Protein AF-A0A537I8I5-F1 (afdb_monomer_lite)

Sequence (96 aa):
MGSCGGFHLIDSILHKSTDAHIIASKQIGKTAINKPFFLLLTEKLRNGNGIDWIPFWQEFKSKAAVEGFEDYIPPYKNLGAIFIKAYKKTMGDEDD

Secondary structure (DSSP, 8-state):
--TTTGGGHHHHHHHH-TT----EESSPPPHHHHHHHHHHHHHHHHTT----HHHHHHHHHHHT-STTGGGEE-GGG-HHHHHHHHHHHHHT----

pLDDT: mean 90.01, std 10.15, range [36.72, 97.19]

Foldseek 3Di:
DEQPCVLVCLVVVCVVPVPDWDKYFNHDDDPLLVVLLVVLVVVCVVVVHDDDQPVSLVVSCVSSVDPRSVRMAGSVRPVSNVVVSVVCVVVVPPDD

Structure (mmCIF, N/CA/C/O backbone):
data_AF-A0A537I8I5-F1
#
_entry.id   AF-A0A537I8I5-F1
#
loop_
_atom_site.group_PDB
_atom_site.id
_atom_site.type_symbol
_atom_site.label_atom_id
_atom_site.label_alt_id
_atom_site.label_comp_id
_atom_site.label_asym_id
_atom_site.label_entity_id
_atom_site.label_seq_id
_atom_site.pdbx_PDB_ins_code
_atom_site.Cartn_x
_atom_site.Cartn_y
_atom_site.Cartn_z
_atom_site.occupancy
_atom_site.B_iso_or_equiv
_atom_site.auth_seq_id
_atom_site.auth_comp_id
_atom_site.auth_asym_id
_atom_site.auth_atom_id
_atom_site.pdbx_PDB_model_num
ATOM 1 N N . MET A 1 1 ? 6.075 -1.172 5.884 1.00 78.19 1 MET A N 1
ATOM 2 C CA . MET A 1 1 ? 6.623 -1.826 7.095 1.00 78.19 1 MET A CA 1
ATOM 3 C C . MET A 1 1 ? 7.738 -2.778 6.680 1.00 78.19 1 MET A C 1
ATOM 5 O O . MET A 1 1 ? 7.538 -3.513 5.721 1.00 78.19 1 MET A O 1
ATOM 9 N N . GLY A 1 2 ? 8.903 -2.710 7.332 1.00 74.12 2 GLY A N 1
ATOM 10 C CA . GLY A 1 2 ? 10.074 -3.528 6.984 1.00 74.12 2 GLY A CA 1
ATOM 11 C C . GLY A 1 2 ? 10.066 -4.928 7.608 1.00 74.12 2 GLY A C 1
ATOM 12 O O . GLY A 1 2 ? 9.305 -5.198 8.536 1.00 74.12 2 GLY A O 1
ATOM 13 N N . SER A 1 3 ? 10.942 -5.794 7.101 1.00 71.75 3 SER A N 1
ATOM 14 C CA . SER A 1 3 ? 11.020 -7.226 7.420 1.00 71.75 3 SER A CA 1
ATOM 15 C C . SER A 1 3 ? 11.452 -7.561 8.849 1.00 71.75 3 SER A C 1
ATOM 17 O O . SER A 1 3 ? 10.948 -8.517 9.435 1.00 71.75 3 SER A O 1
ATOM 19 N N . CYS A 1 4 ? 12.370 -6.791 9.437 1.00 75.06 4 CYS A N 1
ATOM 20 C CA . CYS A 1 4 ? 12.905 -7.066 10.773 1.00 75.06 4 CYS A CA 1
ATOM 21 C C . CYS A 1 4 ? 11.954 -6.546 11.858 1.00 75.06 4 CYS A C 1
ATOM 23 O O . CYS A 1 4 ? 12.007 -5.376 12.226 1.00 75.06 4 CYS A O 1
ATOM 25 N N . GLY A 1 5 ? 11.061 -7.408 12.350 1.00 74.12 5 GLY A N 1
ATOM 26 C CA . GLY A 1 5 ? 10.210 -7.110 13.509 1.00 74.12 5 GLY A CA 1
ATOM 27 C C . GLY A 1 5 ? 9.073 -6.119 13.246 1.00 74.12 5 GLY A C 1
ATOM 28 O O . GLY A 1 5 ? 8.402 -5.700 14.184 1.00 74.12 5 GLY A O 1
ATOM 29 N N . GLY A 1 6 ? 8.808 -5.766 11.985 1.00 79.31 6 GLY A N 1
ATOM 30 C CA . GLY A 1 6 ? 7.766 -4.799 11.639 1.00 79.31 6 GLY A CA 1
ATOM 31 C C . GLY A 1 6 ? 6.373 -5.179 12.151 1.00 79.31 6 GLY A C 1
ATOM 32 O O . GLY A 1 6 ? 5.579 -4.294 12.456 1.00 79.31 6 GLY A O 1
ATOM 33 N N . PHE A 1 7 ? 6.091 -6.476 12.317 1.00 82.38 7 PHE A N 1
ATOM 34 C CA . PHE A 1 7 ? 4.810 -6.959 12.835 1.00 82.38 7 PHE A CA 1
ATOM 35 C C . PHE A 1 7 ? 4.517 -6.491 14.271 1.00 82.38 7 PHE A C 1
ATOM 37 O O . PHE A 1 7 ? 3.353 -6.274 14.597 1.00 82.38 7 PHE A O 1
ATOM 44 N N . HIS A 1 8 ? 5.541 -6.254 15.103 1.00 87.19 8 HIS A N 1
ATOM 45 C CA . HIS A 1 8 ? 5.363 -5.695 16.450 1.00 87.19 8 HIS A CA 1
ATOM 46 C C . HIS A 1 8 ? 4.771 -4.280 16.423 1.00 87.19 8 HIS A C 1
ATOM 48 O O . HIS A 1 8 ? 4.154 -3.852 17.391 1.00 87.19 8 HIS A O 1
ATOM 54 N N . LEU A 1 9 ? 4.924 -3.562 15.307 1.00 90.75 9 LEU A N 1
ATOM 55 C CA . LEU A 1 9 ? 4.408 -2.205 15.142 1.00 90.75 9 LEU A CA 1
ATOM 56 C C . LEU A 1 9 ? 2.937 -2.175 14.717 1.00 90.75 9 LEU A C 1
ATOM 58 O O . LEU A 1 9 ? 2.362 -1.091 14.684 1.00 90.75 9 LEU A O 1
ATOM 62 N N . ILE A 1 10 ? 2.325 -3.314 14.358 1.00 92.19 10 ILE A N 1
ATOM 63 C CA . ILE A 1 10 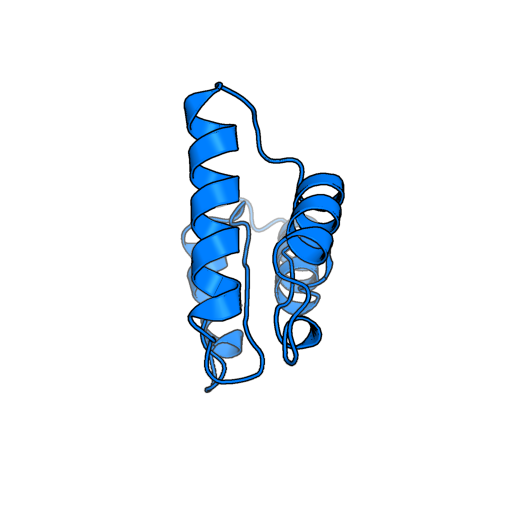? 0.945 -3.340 13.847 1.00 92.19 10 ILE A CA 1
ATOM 64 C C . ILE A 1 10 ? -0.013 -2.730 14.868 1.00 92.19 10 ILE A C 1
ATOM 66 O O . ILE A 1 10 ? -0.790 -1.855 14.499 1.00 92.19 10 ILE A O 1
ATOM 70 N N . ASP A 1 11 ? 0.060 -3.143 16.134 1.00 91.12 11 ASP A N 1
ATOM 71 C CA . ASP A 1 11 ? -0.843 -2.622 17.160 1.00 91.12 11 ASP A CA 1
ATOM 72 C C . ASP A 1 11 ? -0.650 -1.114 17.382 1.00 91.12 11 ASP A C 1
ATOM 74 O O . ASP A 1 11 ? -1.616 -0.359 17.327 1.00 91.12 11 ASP A O 1
ATOM 78 N N . SER A 1 12 ? 0.598 -0.645 17.494 1.00 92.25 12 SER A N 1
ATOM 79 C CA . SER A 1 12 ? 0.888 0.785 17.659 1.00 92.25 12 SER A CA 1
ATOM 80 C C . SER A 1 12 ? 0.475 1.633 16.451 1.00 92.25 12 SER A C 1
ATOM 82 O O . SER A 1 12 ? 0.101 2.792 16.615 1.00 92.25 12 SER A O 1
ATOM 84 N N . ILE A 1 13 ? 0.548 1.085 15.232 1.00 93.12 13 ILE A N 1
ATOM 85 C CA . ILE A 1 13 ? 0.030 1.743 14.024 1.00 93.12 13 ILE A CA 1
ATOM 86 C C . ILE A 1 13 ? -1.493 1.832 14.104 1.00 93.12 13 ILE A C 1
ATOM 88 O O . ILE A 1 13 ? -2.043 2.907 13.887 1.00 93.12 13 ILE A O 1
ATOM 92 N N . LEU A 1 14 ? -2.161 0.728 14.442 1.00 93.31 14 LEU A N 1
ATOM 93 C CA . LEU A 1 14 ? -3.620 0.663 14.511 1.00 93.31 14 LEU A CA 1
ATOM 94 C C . LEU A 1 14 ? -4.207 1.470 15.669 1.00 93.31 14 LEU A C 1
ATOM 96 O O . LEU A 1 14 ? -5.341 1.911 15.570 1.00 93.31 14 LEU A O 1
ATOM 100 N N . HIS A 1 15 ? -3.441 1.700 16.732 1.00 91.69 15 HIS A N 1
ATOM 101 C CA . HIS A 1 15 ? -3.813 2.630 17.793 1.00 91.69 15 HIS A CA 1
ATOM 102 C C . HIS A 1 15 ? -3.749 4.097 17.335 1.00 91.69 15 HIS A C 1
ATOM 104 O O . HIS A 1 15 ? -4.508 4.924 17.814 1.00 91.69 15 HIS A O 1
ATOM 110 N N . LYS A 1 16 ? -2.867 4.438 16.382 1.00 93.44 16 LYS A N 1
ATOM 111 C CA . LYS A 1 16 ? -2.779 5.799 15.816 1.00 93.44 16 LYS A CA 1
ATOM 112 C C . LYS A 1 16 ? -3.737 6.039 14.649 1.00 93.44 16 LYS A C 1
ATOM 114 O O . LYS A 1 16 ? -4.118 7.175 14.398 1.00 93.44 16 LYS A O 1
ATOM 119 N N . SER A 1 17 ? -4.046 4.997 13.885 1.00 94.81 17 SER A N 1
ATOM 120 C CA . SER A 1 17 ? -4.979 5.025 12.756 1.00 94.81 17 SER A CA 1
ATOM 121 C C . SER A 1 17 ? -5.640 3.656 12.660 1.00 94.81 17 SER A C 1
ATOM 123 O O . SER A 1 17 ? -5.078 2.692 12.130 1.00 94.81 17 SER A O 1
ATOM 125 N N . THR A 1 18 ? -6.849 3.574 13.207 1.00 92.31 18 THR A N 1
ATOM 126 C CA . THR A 1 18 ? -7.670 2.356 13.261 1.00 92.31 18 THR A CA 1
ATOM 127 C C . THR A 1 18 ? -8.005 1.833 11.860 1.00 92.31 18 THR A C 1
ATOM 129 O O . THR A 1 18 ? -8.082 0.623 11.615 1.00 92.31 18 THR A O 1
ATOM 132 N N . ASP A 1 19 ? -8.101 2.733 10.886 1.00 91.25 19 ASP A N 1
ATOM 133 C CA . ASP A 1 19 ? -8.371 2.451 9.482 1.00 91.25 19 ASP A CA 1
ATOM 134 C C . ASP A 1 19 ? -7.111 2.188 8.635 1.00 91.25 19 ASP A C 1
ATOM 136 O O . ASP A 1 19 ? -7.242 1.772 7.483 1.00 91.25 19 ASP A O 1
ATOM 140 N N . ALA A 1 20 ? -5.898 2.266 9.199 1.00 95.19 20 ALA A N 1
ATOM 141 C CA . ALA A 1 20 ? -4.643 2.172 8.449 1.00 95.19 20 ALA A CA 1
ATOM 142 C C . ALA A 1 20 ? -4.578 0.974 7.484 1.00 95.19 20 ALA A C 1
ATOM 144 O O . ALA A 1 20 ? -4.842 -0.181 7.842 1.00 95.19 20 ALA A O 1
ATOM 145 N N . HIS A 1 21 ? -4.152 1.235 6.250 1.00 94.94 21 HIS A N 1
ATOM 146 C CA . HIS A 1 21 ? -3.859 0.209 5.253 1.00 94.94 21 HIS A CA 1
ATOM 147 C C . HIS A 1 21 ? -2.365 -0.138 5.289 1.00 94.94 21 HIS A C 1
ATOM 149 O O . HIS A 1 21 ? -1.518 0.663 4.899 1.00 94.94 21 HIS A O 1
ATOM 155 N N . ILE A 1 22 ? -2.026 -1.337 5.773 1.00 95.00 22 ILE A N 1
ATOM 156 C CA . ILE A 1 22 ? -0.635 -1.713 6.061 1.00 95.00 22 ILE A CA 1
ATOM 157 C C . ILE A 1 22 ? -0.066 -2.618 4.966 1.00 95.00 22 ILE A C 1
ATOM 159 O O . ILE A 1 22 ? -0.478 -3.769 4.826 1.00 95.00 22 ILE A O 1
ATOM 163 N N . ILE A 1 23 ? 0.957 -2.119 4.269 1.00 94.69 23 ILE A N 1
ATOM 164 C CA . ILE A 1 23 ? 1.805 -2.897 3.357 1.00 94.69 23 ILE A CA 1
ATOM 165 C C . ILE A 1 23 ? 3.111 -3.280 4.059 1.00 94.69 23 ILE A C 1
ATOM 167 O O . ILE A 1 23 ? 3.786 -2.435 4.667 1.00 94.69 23 ILE A O 1
ATOM 171 N N . ALA A 1 24 ? 3.491 -4.551 3.944 1.00 93.00 24 ALA A N 1
ATOM 172 C CA . ALA A 1 24 ? 4.709 -5.094 4.543 1.00 93.00 24 ALA A CA 1
ATOM 173 C C . ALA A 1 24 ? 5.584 -5.816 3.511 1.00 93.00 24 ALA A C 1
ATOM 175 O O . ALA A 1 24 ? 5.069 -6.319 2.516 1.00 93.00 24 ALA A O 1
ATOM 176 N N . SER A 1 25 ? 6.893 -5.890 3.761 1.00 92.19 25 SER A N 1
ATOM 177 C CA . SER A 1 25 ? 7.810 -6.781 3.041 1.00 92.19 25 SER A CA 1
ATOM 178 C C . SER A 1 25 ? 8.407 -7.811 4.002 1.00 92.19 25 SER A C 1
ATOM 180 O O . SER A 1 25 ? 8.801 -7.467 5.114 1.00 92.19 25 SER A O 1
ATOM 182 N N . LYS A 1 26 ? 8.480 -9.080 3.587 1.00 89.44 26 LYS A N 1
ATOM 183 C CA . LYS A 1 26 ? 9.105 -10.168 4.366 1.00 89.44 26 LYS A CA 1
ATOM 184 C C . LYS A 1 26 ? 10.628 -10.108 4.350 1.00 89.44 26 LYS A C 1
ATOM 186 O O . LYS A 1 26 ? 11.264 -10.557 5.295 1.00 89.44 26 LYS A O 1
ATOM 191 N N . GLN A 1 27 ? 11.201 -9.549 3.288 1.00 88.19 27 GLN A N 1
ATOM 192 C CA . GLN A 1 27 ? 12.638 -9.345 3.117 1.00 88.19 27 GLN A CA 1
ATOM 193 C C . GLN A 1 27 ? 12.959 -7.860 2.903 1.00 88.19 27 GLN A C 1
ATOM 195 O O . GLN A 1 27 ? 12.071 -6.997 2.946 1.00 88.19 27 GLN A O 1
ATOM 200 N N . ILE A 1 28 ? 14.241 -7.565 2.673 1.00 89.44 28 ILE A N 1
ATOM 201 C CA . ILE A 1 28 ? 14.710 -6.237 2.271 1.00 89.44 28 ILE A CA 1
ATOM 202 C C . ILE A 1 28 ? 13.951 -5.818 1.009 1.00 89.44 28 ILE A C 1
ATOM 204 O O . ILE A 1 28 ? 13.930 -6.536 0.009 1.00 89.44 28 ILE A O 1
ATOM 208 N N . GLY A 1 29 ? 13.316 -4.647 1.064 1.00 89.94 29 GLY A N 1
ATOM 209 C CA . GLY A 1 29 ? 12.586 -4.110 -0.077 1.00 89.94 29 GLY A CA 1
ATOM 210 C C . GLY A 1 29 ? 13.514 -3.882 -1.272 1.00 89.94 29 GLY A C 1
ATOM 211 O O . GLY A 1 29 ? 14.617 -3.359 -1.122 1.00 89.94 29 GLY A O 1
ATOM 212 N N . LYS A 1 30 ? 13.059 -4.247 -2.471 1.00 92.75 30 LYS A N 1
ATOM 213 C CA . LYS A 1 30 ? 13.840 -4.106 -3.705 1.00 92.75 30 LYS A CA 1
ATOM 214 C C . LYS A 1 30 ? 13.425 -2.841 -4.445 1.00 92.75 30 LYS A C 1
ATOM 216 O O . LYS A 1 30 ? 12.238 -2.621 -4.681 1.00 92.75 30 LYS A O 1
ATOM 221 N N . THR A 1 31 ? 14.389 -2.043 -4.906 1.00 93.88 31 THR A N 1
ATOM 222 C CA . THR A 1 31 ? 14.119 -0.842 -5.723 1.00 93.88 31 THR A CA 1
ATOM 223 C C . THR A 1 31 ? 13.292 -1.166 -6.967 1.00 93.88 31 THR A C 1
ATOM 225 O O . THR A 1 31 ? 12.372 -0.421 -7.299 1.00 93.88 31 THR A O 1
ATOM 228 N N . ALA A 1 32 ? 13.562 -2.309 -7.606 1.00 93.81 32 ALA A N 1
ATOM 229 C CA . ALA A 1 32 ? 12.820 -2.797 -8.769 1.00 93.81 32 ALA A CA 1
ATOM 230 C C . ALA A 1 32 ? 11.332 -3.089 -8.486 1.00 93.81 32 ALA A C 1
ATOM 232 O O . ALA A 1 32 ? 10.548 -3.144 -9.423 1.00 93.81 32 ALA A O 1
ATOM 233 N N . ILE A 1 33 ? 10.937 -3.232 -7.215 1.00 95.25 33 ILE A N 1
ATOM 234 C CA . ILE A 1 33 ? 9.548 -3.445 -6.783 1.00 95.25 33 ILE A CA 1
ATOM 235 C C . ILE A 1 33 ? 8.962 -2.147 -6.201 1.00 95.25 33 ILE A C 1
ATOM 237 O O . ILE A 1 33 ? 7.865 -1.731 -6.569 1.00 95.25 33 ILE A O 1
ATOM 241 N N . ASN A 1 34 ? 9.716 -1.440 -5.355 1.00 94.44 34 ASN A N 1
ATOM 242 C CA . ASN A 1 34 ? 9.271 -0.190 -4.732 1.00 94.44 34 ASN A CA 1
ATOM 243 C C . ASN A 1 34 ? 9.026 0.927 -5.757 1.00 94.44 34 ASN A C 1
ATOM 245 O O . ASN A 1 34 ? 8.052 1.665 -5.645 1.00 94.44 34 ASN A O 1
ATOM 249 N N . LYS A 1 35 ? 9.888 1.062 -6.774 1.00 95.44 35 LYS A N 1
ATOM 250 C CA . LYS A 1 35 ? 9.739 2.100 -7.802 1.00 95.44 35 LYS A CA 1
ATOM 251 C C . LYS A 1 35 ? 8.423 1.962 -8.588 1.00 95.44 35 LYS A C 1
ATOM 253 O O . LYS A 1 35 ? 7.675 2.938 -8.613 1.00 95.44 35 LYS A O 1
ATOM 258 N N . PRO A 1 36 ? 8.089 0.806 -9.201 1.00 95.56 36 PRO A N 1
ATOM 259 C CA . PRO A 1 36 ? 6.807 0.654 -9.890 1.00 95.56 36 PRO A CA 1
ATOM 260 C C . PRO A 1 36 ? 5.602 0.762 -8.949 1.00 95.56 36 PRO A C 1
ATOM 262 O O . PRO A 1 36 ? 4.574 1.282 -9.375 1.00 95.56 36 PRO A O 1
ATOM 265 N N . PHE A 1 37 ? 5.728 0.351 -7.679 1.00 96.50 37 PHE A N 1
ATOM 266 C CA . PHE A 1 37 ? 4.678 0.557 -6.677 1.00 96.50 37 PHE A CA 1
ATOM 267 C C . PHE A 1 37 ? 4.344 2.042 -6.510 1.00 96.50 37 PHE A C 1
ATOM 269 O O . PHE A 1 37 ? 3.189 2.438 -6.667 1.00 96.50 37 PHE A O 1
ATOM 276 N N . PHE A 1 38 ? 5.356 2.870 -6.222 1.00 96.25 38 PHE A N 1
ATOM 277 C CA . PHE A 1 38 ? 5.143 4.297 -5.991 1.00 96.25 38 PHE A CA 1
ATOM 278 C C . PHE A 1 38 ? 4.670 5.011 -7.249 1.00 96.25 38 PHE A C 1
ATOM 280 O O . PHE A 1 38 ? 3.741 5.798 -7.147 1.00 96.25 38 PHE A O 1
ATOM 287 N N . LEU A 1 39 ? 5.225 4.687 -8.422 1.00 96.38 39 LEU A N 1
ATOM 288 C CA . LEU A 1 39 ? 4.756 5.249 -9.690 1.00 96.38 39 LEU A CA 1
ATOM 289 C C . LEU A 1 39 ? 3.271 4.947 -9.928 1.00 96.38 39 LEU A C 1
ATOM 291 O O . LEU A 1 39 ? 2.511 5.843 -10.284 1.00 96.38 39 LEU A O 1
ATOM 295 N N . LEU A 1 40 ? 2.840 3.702 -9.700 1.00 96.38 40 LEU A N 1
ATOM 296 C CA . LEU A 1 40 ? 1.436 3.328 -9.848 1.00 96.38 40 LEU A CA 1
ATOM 297 C C . LEU A 1 40 ? 0.548 4.062 -8.836 1.00 96.38 40 LEU A C 1
ATOM 299 O O . LEU A 1 40 ? -0.491 4.598 -9.214 1.00 96.38 40 LEU A O 1
ATOM 303 N N . LEU A 1 41 ? 0.965 4.113 -7.568 1.00 96.81 41 LEU A N 1
ATOM 304 C CA . LEU A 1 41 ? 0.241 4.810 -6.507 1.00 96.81 41 LEU A CA 1
ATOM 305 C C . LEU A 1 41 ? 0.074 6.298 -6.824 1.00 96.81 41 LEU A C 1
ATOM 307 O O . LEU A 1 41 ? -1.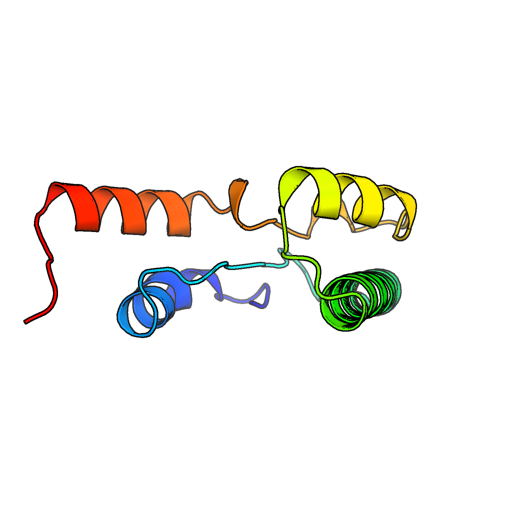045 6.806 -6.797 1.00 96.81 41 LEU A O 1
ATOM 311 N N . THR A 1 42 ? 1.160 6.987 -7.177 1.00 96.25 42 THR A N 1
ATOM 312 C CA . THR A 1 42 ? 1.119 8.417 -7.494 1.00 96.25 42 THR A CA 1
ATOM 313 C C . THR A 1 42 ? 0.281 8.701 -8.731 1.00 96.25 42 THR A C 1
ATOM 315 O O . THR A 1 42 ? -0.445 9.685 -8.738 1.00 96.25 42 THR A O 1
ATOM 318 N N . GLU A 1 43 ? 0.303 7.833 -9.747 1.00 95.81 43 GLU A N 1
ATOM 319 C CA . GLU A 1 43 ? -0.542 7.998 -10.935 1.00 95.81 43 GLU A CA 1
ATOM 320 C C . GLU A 1 43 ? -2.034 7.833 -10.623 1.00 95.81 43 GLU A C 1
ATOM 322 O O . GLU A 1 43 ? -2.856 8.605 -11.118 1.00 95.81 43 GLU A O 1
ATOM 327 N N . LYS A 1 44 ? -2.417 6.866 -9.778 1.00 95.06 44 LYS A N 1
ATOM 328 C CA . LYS A 1 44 ? -3.821 6.716 -9.352 1.00 95.06 44 LYS A CA 1
ATOM 329 C C . LYS A 1 44 ? -4.286 7.949 -8.572 1.00 95.06 44 LYS A C 1
ATOM 331 O O . LYS A 1 44 ? -5.328 8.504 -8.912 1.00 95.06 44 LYS A O 1
ATOM 336 N N . LEU A 1 45 ? -3.474 8.420 -7.621 1.00 94.44 45 LEU A N 1
ATOM 337 C CA . LEU A 1 45 ? -3.767 9.619 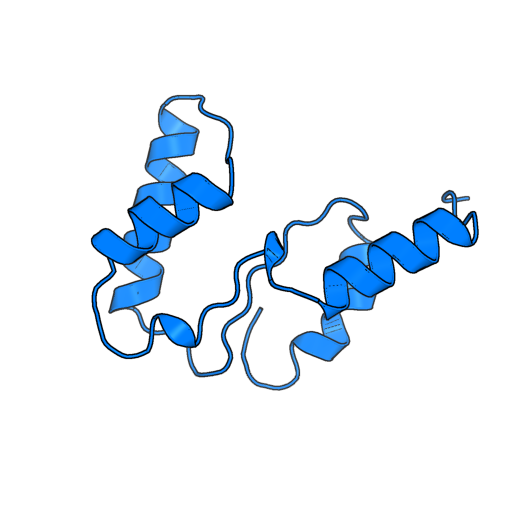-6.828 1.00 94.44 45 LEU A CA 1
ATOM 338 C C . LEU A 1 45 ? -3.844 10.886 -7.694 1.00 94.44 45 LEU A C 1
ATOM 340 O O . LEU A 1 45 ? -4.776 11.670 -7.545 1.00 94.44 45 LEU A O 1
ATOM 344 N N . ARG A 1 46 ? -2.913 11.068 -8.642 1.00 96.25 46 ARG A N 1
ATOM 345 C CA . ARG A 1 46 ? -2.878 12.218 -9.564 1.00 96.25 46 ARG A CA 1
ATOM 346 C C . ARG A 1 46 ? -4.143 12.316 -10.417 1.00 96.25 46 ARG A C 1
ATOM 348 O O . ARG A 1 46 ? -4.588 13.416 -10.723 1.00 96.25 46 ARG A O 1
ATOM 355 N N . ASN A 1 47 ? -4.720 11.178 -10.792 1.00 95.75 47 ASN A N 1
ATOM 356 C CA . ASN A 1 47 ? -5.956 11.116 -11.572 1.00 95.75 47 ASN A CA 1
ATOM 357 C C . ASN A 1 47 ? -7.228 11.237 -10.704 1.00 95.75 47 ASN A C 1
ATOM 359 O O . ASN A 1 47 ? -8.324 11.067 -11.228 1.00 95.75 47 ASN A O 1
ATOM 363 N N . GLY A 1 48 ? -7.102 11.503 -9.396 1.00 92.12 48 GLY A N 1
ATOM 364 C CA . GLY A 1 48 ? -8.237 11.615 -8.473 1.00 92.12 48 GLY A CA 1
ATOM 365 C C . GLY A 1 48 ? -8.902 10.280 -8.135 1.00 92.12 48 GLY A C 1
ATOM 366 O O . GLY A 1 48 ? -9.996 10.264 -7.576 1.00 92.12 48 GLY A O 1
ATOM 367 N N . ASN A 1 49 ? -8.263 9.154 -8.465 1.00 87.94 49 ASN A N 1
ATOM 368 C CA . ASN A 1 49 ? -8.813 7.837 -8.179 1.00 87.94 49 ASN A CA 1
ATOM 369 C C . ASN A 1 49 ? -8.513 7.441 -6.731 1.00 87.94 49 ASN A C 1
ATOM 371 O O . ASN A 1 49 ? -7.384 7.580 -6.252 1.00 87.94 49 ASN A O 1
ATOM 375 N N . GLY A 1 50 ? -9.508 6.857 -6.063 1.00 90.69 50 GLY A N 1
ATOM 376 C CA . GLY A 1 50 ? -9.274 6.093 -4.842 1.00 90.69 50 GLY A CA 1
ATOM 377 C C . GLY A 1 50 ? -8.412 4.852 -5.103 1.00 90.69 50 GLY A C 1
ATOM 378 O O . GLY A 1 50 ? -8.205 4.436 -6.248 1.00 90.69 50 GLY A O 1
ATOM 379 N N . ILE A 1 51 ? -7.915 4.238 -4.028 1.00 94.62 51 ILE A N 1
ATOM 380 C CA . ILE A 1 51 ? -7.134 3.001 -4.107 1.00 94.62 51 ILE A CA 1
ATOM 381 C C . ILE A 1 51 ? -8.010 1.815 -3.714 1.00 94.62 51 ILE A C 1
ATOM 383 O O . ILE A 1 51 ? -8.268 1.590 -2.533 1.00 94.62 51 ILE A O 1
ATOM 387 N N . ASP A 1 52 ? -8.414 1.028 -4.710 1.00 95.50 52 ASP A N 1
ATOM 388 C CA . ASP A 1 52 ? -8.897 -0.333 -4.490 1.00 95.50 52 ASP A CA 1
ATOM 389 C C . ASP A 1 52 ? -7.707 -1.300 -4.555 1.00 95.50 52 ASP A C 1
ATOM 391 O O . ASP A 1 52 ? -7.074 -1.481 -5.601 1.00 95.50 52 ASP A O 1
ATOM 395 N N . TRP A 1 53 ? -7.367 -1.893 -3.410 1.00 96.69 53 TRP A N 1
ATOM 396 C CA . TRP A 1 53 ? -6.139 -2.665 -3.251 1.00 96.69 53 TRP A CA 1
ATOM 397 C C . TRP A 1 53 ? -6.088 -3.931 -4.095 1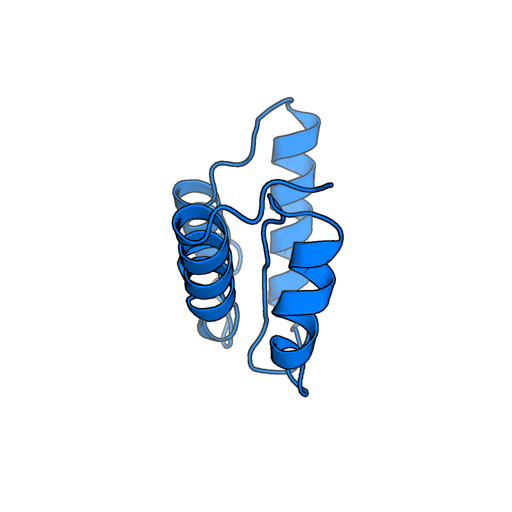.00 96.69 53 TRP A C 1
ATOM 399 O O . TRP A 1 53 ? -4.996 -4.309 -4.503 1.00 96.69 53 TRP A O 1
ATOM 409 N N . ILE A 1 54 ? -7.215 -4.594 -4.359 1.00 96.56 54 ILE A N 1
ATOM 410 C CA . ILE A 1 54 ? -7.226 -5.847 -5.129 1.00 96.56 54 ILE A CA 1
ATOM 411 C C . ILE A 1 54 ? -6.823 -5.601 -6.596 1.00 96.56 54 ILE A C 1
ATOM 413 O O . ILE A 1 54 ? -5.812 -6.172 -7.024 1.00 96.56 54 ILE A O 1
ATOM 417 N N . PRO A 1 55 ? -7.517 -4.741 -7.371 1.00 96.50 55 PRO A N 1
ATOM 418 C CA . PRO A 1 55 ? -7.115 -4.417 -8.735 1.00 96.50 55 PRO A CA 1
ATOM 419 C C . PRO A 1 55 ? -5.784 -3.659 -8.774 1.00 96.50 55 PRO A C 1
ATOM 421 O O . PRO A 1 55 ? -4.981 -3.899 -9.675 1.00 96.50 55 PRO A O 1
ATOM 424 N N . PHE A 1 56 ? -5.487 -2.812 -7.776 1.00 97.12 56 PHE A N 1
ATOM 425 C CA . PHE A 1 56 ? -4.175 -2.172 -7.665 1.00 97.12 56 PHE A CA 1
ATOM 426 C C . PHE A 1 56 ? -3.054 -3.212 -7.605 1.00 97.12 56 PHE A C 1
ATOM 428 O O . PHE A 1 56 ? -2.066 -3.090 -8.323 1.00 97.12 56 PHE A O 1
ATOM 435 N N . TRP A 1 57 ? -3.192 -4.251 -6.775 1.00 97.19 57 TRP A N 1
ATOM 436 C CA . TRP A 1 57 ? -2.142 -5.258 -6.615 1.00 97.19 57 TRP A CA 1
ATOM 437 C C . TRP A 1 57 ? -1.984 -6.146 -7.848 1.00 97.19 57 TRP A C 1
ATOM 439 O O . TRP A 1 57 ? -0.871 -6.562 -8.163 1.00 97.19 57 TRP A O 1
ATOM 449 N N . GLN A 1 58 ? -3.080 -6.422 -8.561 1.00 95.56 58 GLN A N 1
ATOM 450 C CA . GLN A 1 58 ? -3.046 -7.138 -9.839 1.00 95.56 58 GLN A CA 1
ATOM 451 C C . GLN A 1 58 ? -2.289 -6.341 -10.910 1.00 95.56 58 GLN A C 1
ATOM 453 O O . GLN A 1 58 ? -1.400 -6.890 -11.562 1.00 95.56 58 GLN A O 1
ATOM 458 N N . GLU A 1 59 ? -2.576 -5.041 -11.048 1.00 95.56 59 GLU A N 1
ATOM 459 C CA . GLU A 1 59 ? -1.837 -4.149 -11.951 1.00 95.56 59 GLU A CA 1
ATOM 460 C C . GLU A 1 59 ? -0.373 -3.999 -11.508 1.00 95.56 59 GLU A C 1
ATOM 462 O O . GLU A 1 59 ? 0.548 -4.023 -12.321 1.00 95.56 59 GLU A O 1
ATOM 467 N N . PHE A 1 60 ? -0.127 -3.890 -10.205 1.00 96.12 60 PHE A N 1
ATOM 468 C CA . PHE A 1 60 ? 1.222 -3.795 -9.667 1.00 96.12 60 PHE A CA 1
ATOM 469 C C . PHE A 1 60 ? 2.050 -5.048 -9.981 1.00 96.12 60 PHE A C 1
ATOM 471 O O . PHE A 1 60 ? 3.195 -4.926 -10.416 1.00 96.12 60 PHE A O 1
ATOM 478 N N . LYS A 1 61 ? 1.464 -6.244 -9.834 1.00 94.56 61 LYS A N 1
ATOM 479 C CA . LYS A 1 61 ? 2.128 -7.517 -10.138 1.00 94.56 61 LYS A CA 1
ATOM 480 C C . LYS A 1 61 ? 2.570 -7.610 -11.598 1.00 94.56 61 LYS A C 1
ATOM 482 O O . LYS A 1 61 ? 3.658 -8.115 -11.858 1.00 94.56 61 LYS A O 1
ATOM 487 N N . SER A 1 62 ? 1.776 -7.104 -12.545 1.00 91.56 62 SER A N 1
ATOM 488 C CA . SER A 1 62 ? 2.178 -7.099 -13.958 1.00 91.56 62 SER A CA 1
ATOM 489 C C . SER A 1 62 ? 3.305 -6.099 -14.250 1.00 91.56 62 SER A C 1
ATOM 491 O O . SER A 1 62 ? 4.174 -6.393 -15.067 1.00 91.56 62 SER A O 1
ATOM 493 N N . LYS A 1 63 ? 3.349 -4.953 -13.552 1.00 89.50 63 LYS A N 1
ATOM 494 C CA . LYS A 1 63 ? 4.406 -3.931 -13.714 1.00 89.50 63 LYS A CA 1
ATOM 495 C C . LYS A 1 63 ? 5.718 -4.271 -13.011 1.00 89.50 63 LYS A C 1
ATOM 497 O O . LYS A 1 63 ? 6.780 -3.863 -13.471 1.00 89.50 63 LYS A O 1
ATOM 502 N N . ALA A 1 64 ? 5.650 -4.980 -11.890 1.00 89.06 64 ALA A N 1
ATOM 503 C CA . ALA A 1 64 ? 6.787 -5.331 -11.046 1.00 89.06 64 ALA A CA 1
ATOM 504 C C . ALA A 1 64 ? 7.155 -6.815 -11.168 1.00 89.06 64 ALA A C 1
ATOM 506 O O . ALA A 1 64 ? 7.557 -7.412 -10.173 1.00 89.06 64 ALA A O 1
ATOM 507 N N . ALA A 1 65 ? 6.984 -7.407 -12.360 1.00 83.50 65 ALA A N 1
ATOM 508 C CA . ALA A 1 65 ? 7.212 -8.821 -12.675 1.00 83.50 65 ALA A CA 1
ATOM 509 C C . ALA A 1 65 ? 8.697 -9.229 -12.554 1.00 83.50 65 ALA A C 1
ATOM 511 O O . ALA A 1 65 ? 9.362 -9.582 -13.524 1.00 83.50 65 ALA A O 1
ATOM 512 N N . VAL A 1 66 ? 9.221 -9.146 -11.335 1.00 91.19 66 VAL A N 1
ATOM 513 C CA . VAL A 1 66 ? 10.599 -9.421 -10.946 1.00 91.19 66 VAL A CA 1
ATOM 514 C C . VAL A 1 66 ? 10.608 -10.321 -9.711 1.00 91.19 66 VAL A C 1
ATOM 516 O O . VAL A 1 66 ? 9.652 -10.374 -8.932 1.00 91.19 66 VAL A O 1
ATOM 519 N N . GLU A 1 67 ? 11.712 -11.031 -9.513 1.00 92.38 67 GLU A N 1
ATOM 520 C CA . GLU A 1 67 ? 11.897 -11.914 -8.366 1.00 92.38 67 GLU A CA 1
ATOM 521 C C . GLU A 1 67 ? 11.777 -11.162 -7.025 1.00 92.38 67 GLU A C 1
ATOM 523 O O . GLU A 1 67 ? 12.351 -10.085 -6.834 1.00 92.38 67 GLU A O 1
ATOM 528 N N . GLY A 1 68 ? 11.096 -11.766 -6.047 1.00 90.94 68 GLY A N 1
ATOM 529 C CA . GLY A 1 68 ? 10.886 -11.198 -4.707 1.00 90.94 68 GLY A CA 1
ATOM 530 C C . GLY A 1 68 ? 9.609 -10.367 -4.563 1.00 90.94 68 GLY A C 1
ATOM 531 O O . GLY A 1 68 ? 9.339 -9.859 -3.480 1.00 90.94 68 GLY A O 1
ATOM 532 N N . PHE A 1 69 ? 8.787 -10.240 -5.612 1.00 94.56 69 PHE A N 1
ATOM 533 C CA . PHE A 1 69 ? 7.463 -9.612 -5.498 1.00 94.56 69 PHE A CA 1
ATOM 534 C C . PHE A 1 69 ? 6.591 -10.280 -4.425 1.00 94.56 69 PHE A C 1
ATOM 536 O O . PHE A 1 69 ? 5.911 -9.599 -3.663 1.00 94.56 69 PHE A O 1
ATOM 543 N N . GLU A 1 70 ? 6.650 -11.608 -4.321 1.00 93.12 70 GLU A N 1
ATOM 544 C CA . GLU A 1 70 ? 5.854 -12.394 -3.366 1.00 93.12 70 GLU A CA 1
ATOM 545 C C . GLU A 1 70 ? 6.241 -12.149 -1.889 1.00 93.12 70 GLU A C 1
ATOM 547 O O . GLU A 1 70 ? 5.515 -12.554 -0.975 1.00 93.12 70 GLU A O 1
ATOM 552 N N . ASP A 1 71 ? 7.350 -11.443 -1.633 1.00 93.06 71 ASP A N 1
ATOM 553 C CA . ASP A 1 71 ? 7.700 -10.972 -0.291 1.00 93.06 71 ASP A CA 1
ATOM 554 C C . ASP A 1 71 ? 6.855 -9.773 0.150 1.00 93.06 71 ASP A C 1
ATOM 556 O O . ASP A 1 71 ? 6.819 -9.465 1.341 1.00 93.06 71 ASP A O 1
ATOM 560 N N . TYR A 1 72 ? 6.167 -9.100 -0.775 1.00 94.38 72 TYR A N 1
ATOM 561 C CA . TYR A 1 72 ? 5.307 -7.961 -0.480 1.00 94.38 72 TYR A CA 1
ATOM 562 C C . TYR A 1 72 ? 3.888 -8.421 -0.143 1.00 94.38 72 TYR A C 1
ATOM 564 O O . TYR A 1 72 ? 3.212 -9.100 -0.915 1.00 94.38 72 TYR A O 1
ATOM 572 N N . ILE A 1 73 ? 3.414 -8.002 1.026 1.00 94.56 73 ILE A N 1
ATOM 573 C CA . ILE A 1 73 ? 2.112 -8.358 1.579 1.00 94.56 73 ILE A CA 1
ATOM 574 C C . ILE A 1 73 ? 1.172 -7.151 1.425 1.00 94.56 73 ILE A C 1
ATOM 576 O O . ILE A 1 73 ? 1.426 -6.115 2.052 1.00 94.56 73 ILE A O 1
ATOM 580 N N . PRO A 1 74 ? 0.094 -7.256 0.621 1.00 96.50 74 PRO A N 1
ATOM 581 C CA . PRO A 1 74 ? -0.912 -6.203 0.519 1.00 96.50 74 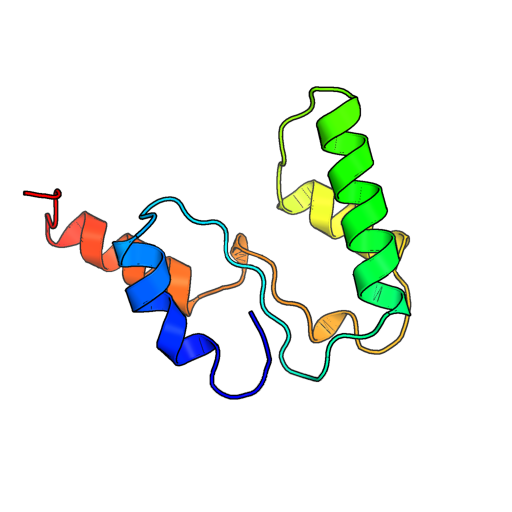PRO A CA 1
ATOM 582 C C . PRO A 1 74 ? -1.776 -6.091 1.780 1.00 96.50 74 PRO A C 1
ATOM 584 O O . PRO A 1 74 ? -1.877 -7.063 2.536 1.00 96.50 74 PRO A O 1
ATOM 587 N N . PRO A 1 75 ? -2.513 -4.976 1.960 1.00 96.00 75 PRO A N 1
ATOM 588 C CA . PRO A 1 75 ? -3.361 -4.767 3.135 1.00 96.00 75 PRO A CA 1
ATOM 589 C C . PRO A 1 75 ? -4.376 -5.893 3.368 1.00 96.00 75 PRO A C 1
ATOM 591 O O . PRO A 1 75 ? -4.504 -6.383 4.485 1.00 96.00 75 PRO A O 1
ATOM 594 N N . TYR A 1 76 ? -5.024 -6.384 2.306 1.00 95.88 76 TYR A N 1
ATOM 595 C CA . TYR A 1 76 ? -6.033 -7.452 2.382 1.00 95.88 76 TYR A CA 1
ATOM 596 C C . TYR A 1 76 ? -5.456 -8.856 2.646 1.00 95.88 76 TYR A C 1
ATOM 598 O O . TYR A 1 76 ? -6.215 -9.801 2.840 1.00 95.88 76 TYR A O 1
ATOM 606 N N . LYS A 1 77 ? -4.126 -9.018 2.654 1.00 96.25 77 LYS A N 1
ATOM 607 C CA . LYS A 1 77 ? -3.444 -10.261 3.064 1.00 96.25 77 LYS A CA 1
ATOM 608 C C . LYS A 1 77 ? -2.693 -10.115 4.389 1.00 96.25 77 LYS A C 1
ATOM 610 O O . LYS A 1 77 ? -2.068 -11.073 4.841 1.00 96.25 77 LYS A O 1
ATOM 615 N N . ASN A 1 78 ? -2.732 -8.941 5.020 1.00 93.81 78 ASN A N 1
ATOM 616 C CA . ASN A 1 78 ? -2.079 -8.713 6.301 1.00 93.81 78 ASN A CA 1
ATOM 617 C C . ASN A 1 78 ? -2.963 -9.226 7.449 1.00 93.81 78 ASN A C 1
ATOM 619 O O . ASN A 1 78 ? -3.692 -8.466 8.085 1.00 93.81 78 ASN A O 1
ATOM 623 N N . LEU A 1 79 ? -2.902 -10.537 7.700 1.00 92.38 79 LEU A N 1
ATOM 624 C CA . LEU A 1 79 ? -3.755 -11.218 8.681 1.00 92.38 79 LEU A CA 1
ATOM 625 C C . LEU A 1 79 ? -3.624 -10.652 10.098 1.00 92.38 79 LEU A C 1
ATOM 627 O O . LEU A 1 79 ? -4.625 -10.579 10.799 1.00 92.38 79 LEU A O 1
ATOM 631 N N . GLY A 1 80 ? -2.430 -10.209 10.506 1.00 91.50 80 GLY A N 1
ATOM 632 C CA . GLY A 1 80 ? -2.229 -9.597 11.822 1.00 91.50 80 GLY A CA 1
ATOM 633 C C . GLY A 1 80 ? -3.024 -8.300 11.978 1.00 91.50 80 GLY A C 1
ATOM 634 O O . GLY A 1 80 ? -3.730 -8.119 12.966 1.00 91.50 80 GLY A O 1
ATOM 635 N N . ALA A 1 81 ? -2.981 -7.429 10.965 1.00 94.00 81 ALA A N 1
ATOM 636 C CA . ALA A 1 81 ? -3.766 -6.198 10.965 1.00 94.00 81 ALA A CA 1
ATOM 637 C C . ALA A 1 81 ? -5.275 -6.479 10.899 1.00 94.00 81 ALA A C 1
ATOM 639 O O . ALA A 1 81 ? -6.045 -5.858 11.624 1.00 94.00 81 ALA A O 1
ATOM 640 N N . ILE A 1 82 ? -5.696 -7.434 10.062 1.00 93.81 82 ILE A N 1
ATOM 641 C CA . ILE A 1 82 ? -7.105 -7.839 9.942 1.00 93.81 82 ILE A CA 1
ATOM 642 C C . ILE A 1 82 ? -7.623 -8.384 11.277 1.00 93.81 82 ILE A C 1
ATOM 644 O O . ILE A 1 82 ? -8.697 -7.985 11.717 1.00 93.81 82 ILE A O 1
ATOM 648 N N . PHE A 1 83 ? -6.850 -9.249 11.937 1.00 93.25 83 PHE A N 1
ATOM 649 C CA . PHE A 1 83 ? -7.213 -9.836 13.222 1.00 93.25 83 PHE A CA 1
ATOM 650 C C . PHE A 1 83 ? -7.359 -8.770 14.309 1.00 93.25 83 PHE A C 1
ATOM 652 O O . PHE A 1 83 ? -8.394 -8.724 14.963 1.00 93.25 83 PHE A O 1
ATOM 659 N N . ILE A 1 84 ? -6.373 -7.879 14.464 1.00 91.69 84 ILE A N 1
ATOM 660 C CA . ILE A 1 84 ? -6.421 -6.821 15.486 1.00 91.69 84 ILE A CA 1
ATOM 661 C C . ILE A 1 84 ? -7.610 -5.883 15.245 1.00 91.69 84 ILE A C 1
ATOM 663 O O . ILE A 1 84 ? -8.337 -5.574 16.185 1.00 91.69 84 ILE A O 1
ATOM 667 N N . LYS A 1 85 ? -7.859 -5.476 13.991 1.00 92.56 85 LYS A N 1
ATOM 668 C CA . LYS A 1 85 ? -9.024 -4.646 13.642 1.00 92.56 85 LYS A CA 1
ATOM 669 C C . LYS A 1 85 ? -10.346 -5.346 13.955 1.00 92.56 85 LYS A C 1
ATOM 671 O O . LYS A 1 85 ? -11.241 -4.728 14.522 1.00 92.56 85 LYS A O 1
ATOM 676 N N . ALA A 1 86 ? -10.476 -6.620 13.581 1.00 92.69 86 ALA A N 1
ATOM 677 C CA . ALA A 1 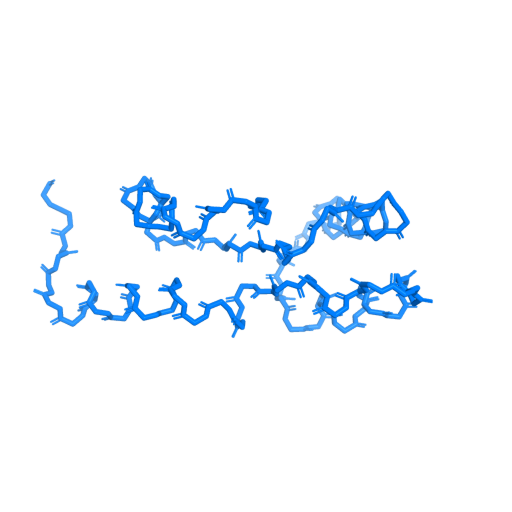86 ? -11.682 -7.397 13.847 1.00 92.69 86 ALA A CA 1
ATOM 678 C C . ALA A 1 86 ? -11.914 -7.551 15.352 1.00 92.69 86 ALA A C 1
ATOM 680 O O . ALA A 1 86 ? -13.016 -7.277 15.813 1.00 92.69 86 ALA A O 1
ATOM 681 N N . TYR A 1 87 ? -10.866 -7.903 16.102 1.00 92.00 87 TYR A N 1
ATOM 682 C CA . TYR A 1 87 ? -10.908 -8.062 17.551 1.00 92.00 87 TYR A CA 1
ATOM 683 C C . TYR A 1 87 ? -11.365 -6.779 18.255 1.00 92.00 87 TYR A C 1
ATOM 685 O O . TYR A 1 87 ? -12.355 -6.826 18.984 1.00 92.00 87 TYR A O 1
ATOM 693 N N . LYS A 1 88 ? -10.716 -5.638 17.970 1.00 89.00 88 LYS A N 1
ATOM 694 C CA . LYS A 1 88 ? -11.072 -4.321 18.532 1.00 89.00 88 LYS A CA 1
ATOM 695 C C . LYS A 1 88 ? -12.524 -3.947 18.223 1.00 89.00 88 LYS A C 1
ATOM 697 O O . LYS A 1 88 ? -13.270 -3.568 19.118 1.00 89.00 88 LYS A O 1
ATOM 702 N N . LYS A 1 89 ? -12.965 -4.187 16.982 1.00 88.56 89 LYS A N 1
ATOM 703 C CA . LYS A 1 89 ? -14.356 -3.962 16.566 1.00 88.56 89 LYS A CA 1
ATOM 704 C C . LYS A 1 89 ? -15.363 -4.824 17.339 1.00 88.56 89 LYS A C 1
ATOM 706 O O . LYS A 1 89 ? -16.451 -4.348 17.636 1.00 88.56 89 LYS A O 1
ATOM 711 N N . THR A 1 90 ? -15.043 -6.085 17.638 1.00 90.25 90 THR A N 1
ATOM 712 C CA . THR A 1 90 ? -15.923 -6.959 18.442 1.00 90.25 90 THR A CA 1
ATOM 713 C C . THR A 1 90 ? -15.918 -6.634 19.928 1.00 90.25 90 THR A C 1
ATOM 715 O O . THR A 1 90 ? -16.937 -6.849 20.575 1.00 90.25 90 THR A O 1
ATOM 718 N N . MET A 1 91 ? -14.795 -6.162 20.470 1.00 86.69 91 MET A N 1
ATOM 719 C CA . MET A 1 91 ? -14.665 -5.874 21.901 1.00 86.69 91 MET A CA 1
ATOM 720 C C . MET A 1 91 ? -15.235 -4.512 22.304 1.00 86.69 91 MET A C 1
ATOM 722 O O . MET A 1 91 ? -15.344 -4.247 23.495 1.00 86.69 91 MET A O 1
ATOM 726 N N . GLY A 1 92 ? -15.655 -3.686 21.340 1.00 69.00 92 GLY A N 1
ATOM 727 C CA . GLY A 1 92 ? -16.211 -2.371 21.641 1.00 69.00 92 GLY A CA 1
ATOM 728 C C . GLY A 1 92 ? -15.160 -1.396 22.159 1.00 69.00 92 GLY A C 1
ATOM 729 O O . GLY A 1 92 ? -15.520 -0.484 22.893 1.00 69.00 92 GLY A O 1
ATOM 730 N N . ASP A 1 93 ? -13.891 -1.573 21.763 1.00 62.53 93 ASP A N 1
ATOM 731 C CA . ASP A 1 93 ? -12.876 -0.517 21.857 1.00 62.53 93 ASP A CA 1
ATOM 732 C C . ASP A 1 93 ? -13.254 0.574 20.831 1.00 62.53 93 ASP A C 1
ATOM 734 O O . ASP A 1 93 ? -12.634 0.719 19.775 1.00 62.53 93 ASP A O 1
ATOM 738 N N . GLU A 1 94 ? -14.373 1.252 21.087 1.00 53.78 94 GLU A N 1
ATOM 739 C CA . GLU A 1 94 ? -14.633 2.594 20.597 1.00 53.78 94 GLU A CA 1
ATOM 740 C C . GLU A 1 94 ? -13.746 3.515 21.429 1.00 53.78 94 GLU A C 1
ATOM 742 O O . GLU A 1 94 ? -13.719 3.430 22.655 1.00 53.78 94 GLU A O 1
ATOM 747 N N . ASP A 1 95 ? -12.950 4.314 20.733 1.00 49.75 95 ASP A N 1
ATOM 748 C CA . ASP A 1 95 ? -12.051 5.294 21.315 1.00 49.75 95 ASP A CA 1
ATOM 749 C C . ASP A 1 95 ? -12.808 6.202 22.317 1.00 49.75 95 ASP A C 1
ATOM 751 O O . ASP A 1 95 ? -13.704 6.946 21.911 1.00 49.75 95 ASP A O 1
ATOM 755 N N . ASP A 1 96 ? -12.436 6.141 23.602 1.00 36.72 96 ASP A N 1
ATOM 756 C CA . ASP A 1 96 ? -12.494 7.291 24.524 1.00 36.72 96 ASP A CA 1
ATOM 757 C C . ASP A 1 96 ? -11.280 8.203 24.260 1.00 36.72 96 ASP A C 1
ATOM 759 O O . ASP A 1 96 ? -10.143 7.672 24.160 1.00 36.72 96 ASP A O 1
#

Radius of gyration: 14.72 Å; chains: 1; bounding box: 31×25×38 Å